Protein AF-A0A3A5WK46-F1 (afdb_monomer)

Sequence (106 aa):
MKIAIHHRIGSFSDAWIEYCRDNHIPYKVVDAYKYDIIDQLTDCDIFMWHHHHAIYKDTLFAKQLLCTLQIAGKKVFPDVNTGFTFDDKVAQKYLLEAVNVPLVLF

Radius of gyration: 15.72 Å; Cα contacts (8 Å, |Δi|>4): 127; chains: 1; bounding box: 39×30×41 Å

pLDDT: mean 95.99, std 4.66, range [59.31, 98.81]

Mean predicted aligned error: 3.01 Å

Secondary structure (DSSP, 8-state):
--EEEE--TTSHHHHHHHHHHHTT--EEEE-TTSTTHHHHTTT-SEEEE---TT-HHHHHHHHHHHHHHHHTT-EEES-HHHHTTTT-HHHHHHHHHHTT------

Solvent-accessible surface area (backbone atoms only — not comparable to full-atom values): 6277 Å² total; per-residue (Å²): 124,27,37,32,32,38,69,47,92,96,40,69,38,51,61,52,50,51,50,27,61,78,68,71,45,50,66,43,84,45,57,80,86,44,95,56,39,71,69,75,43,69,84,33,56,32,43,36,48,78,70,44,81,90,38,70,67,36,65,73,42,45,68,58,54,41,44,53,40,40,75,71,69,38,48,48,39,58,37,63,91,78,39,68,46,63,96,33,71,66,53,43,49,52,52,35,58,75,70,70,51,92,74,87,85,129

Nearest PDB structures (foldseek):
  4win-assembly2_B  TM=6.779E-01  e=6.645E-01  Plasmodium falciparum 3D7
  8hx9-assembly1_B  TM=7.381E-01  e=9.950E-01  Streptomyces venezuelae
  2ywb-assembly3_C  TM=5.818E-01  e=6.123E+00  Thermus thermophilus HB8
  3hm2-assembly2_F  TM=3.846E-01  e=5.724E+00  Corynebacterium diphtheriae

Foldseek 3Di:
DEEEEADDPPFCSVVVVVVCVVVVNHYHYDHPPDPCVVVVCPPPQEYEYPQDPVDPVSVVPVLVVQAVCVVVVGHYPPHCVNPVCPVPPVVVVVVCVVVVHDDDDD

Structure (mmCIF, N/CA/C/O backbone):
data_AF-A0A3A5WK46-F1
#
_entry.id   AF-A0A3A5WK46-F1
#
loop_
_atom_site.group_PDB
_atom_site.id
_atom_site.type_symbol
_atom_site.label_atom_id
_atom_site.label_alt_id
_atom_site.label_comp_id
_atom_site.label_asym_id
_atom_site.label_entity_id
_atom_site.label_seq_id
_atom_site.pdbx_PDB_ins_code
_atom_site.Cartn_x
_atom_site.Cartn_y
_atom_site.Cartn_z
_atom_site.occupancy
_atom_site.B_iso_or_equiv
_atom_site.auth_seq_id
_atom_site.auth_comp_id
_atom_site.auth_asym_id
_atom_site.auth_atom_id
_atom_site.pdbx_PDB_model_num
ATOM 1 N N . MET A 1 1 ? -4.594 -6.918 16.469 1.00 91.69 1 MET A N 1
ATOM 2 C CA . MET A 1 1 ? -4.175 -6.891 15.058 1.00 91.69 1 MET A CA 1
ATOM 3 C C . MET A 1 1 ? -5.404 -6.726 14.184 1.00 91.69 1 MET A C 1
ATOM 5 O O . MET A 1 1 ? -6.169 -7.675 14.059 1.00 91.69 1 MET A O 1
ATOM 9 N N . LYS A 1 2 ? -5.614 -5.526 13.639 1.00 98.19 2 LYS A N 1
AT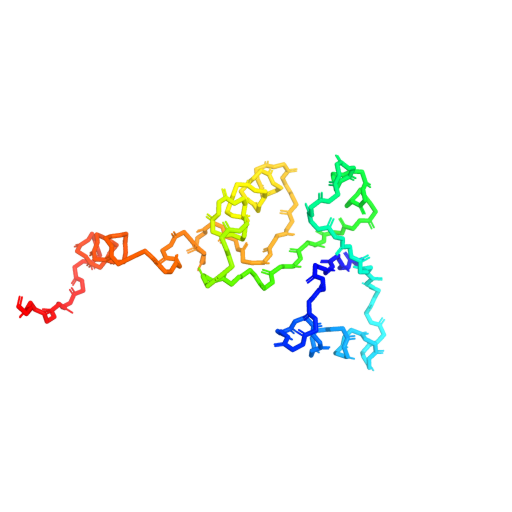OM 10 C CA . LYS A 1 2 ? -6.702 -5.185 12.719 1.00 98.19 2 LYS A CA 1
ATOM 11 C C . LYS A 1 2 ? -6.143 -4.628 11.410 1.00 98.19 2 LYS A C 1
ATOM 13 O O . LYS A 1 2 ? -5.283 -3.747 11.438 1.00 98.19 2 LYS A O 1
ATOM 18 N N . ILE A 1 3 ? -6.619 -5.150 10.282 1.00 98.69 3 ILE A N 1
ATOM 19 C CA . ILE A 1 3 ? -6.124 -4.808 8.941 1.00 98.69 3 ILE A CA 1
ATOM 20 C C . ILE A 1 3 ? -7.109 -3.865 8.247 1.00 98.69 3 ILE A C 1
ATOM 22 O O . ILE A 1 3 ? -8.264 -4.220 8.030 1.00 98.69 3 ILE A O 1
ATOM 26 N N . ALA A 1 4 ? -6.662 -2.678 7.859 1.00 98.75 4 ALA A N 1
ATOM 27 C CA . ALA A 1 4 ? -7.398 -1.818 6.946 1.00 98.75 4 ALA A CA 1
ATOM 28 C C . ALA A 1 4 ? -7.082 -2.197 5.495 1.00 98.75 4 ALA A C 1
ATOM 30 O O . ALA A 1 4 ? -5.914 -2.329 5.134 1.00 98.75 4 ALA A O 1
ATOM 31 N N . ILE A 1 5 ? -8.106 -2.347 4.658 1.00 98.81 5 ILE A N 1
ATOM 32 C CA . ILE A 1 5 ? -7.967 -2.743 3.254 1.00 98.81 5 ILE A CA 1
ATOM 33 C C . ILE A 1 5 ? -8.650 -1.697 2.377 1.00 98.81 5 ILE A C 1
ATOM 35 O O . ILE A 1 5 ? -9.862 -1.495 2.489 1.00 98.81 5 ILE A O 1
ATOM 39 N N . HIS A 1 6 ? -7.891 -1.061 1.480 1.00 98.44 6 HIS A N 1
ATOM 40 C CA . HIS A 1 6 ? -8.496 -0.308 0.386 1.00 98.44 6 HIS A CA 1
ATOM 41 C C . HIS A 1 6 ? -9.101 -1.280 -0.626 1.00 98.44 6 HIS A C 1
ATOM 43 O O . HIS A 1 6 ? -8.373 -2.017 -1.295 1.00 98.44 6 HIS A O 1
ATOM 49 N N . HI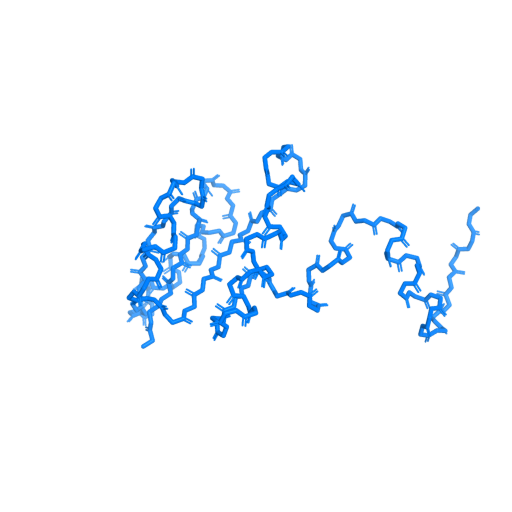S A 1 7 ? -10.430 -1.301 -0.714 1.00 97.75 7 HIS A N 1
ATOM 50 C CA . HIS A 1 7 ? -11.140 -2.261 -1.549 1.00 97.75 7 HIS A CA 1
ATOM 51 C C . HIS A 1 7 ? -11.464 -1.701 -2.931 1.00 97.75 7 HIS A C 1
ATOM 53 O O . HIS A 1 7 ? -12.043 -0.624 -3.071 1.00 97.75 7 HIS A O 1
ATOM 59 N N . ARG A 1 8 ? -11.153 -2.501 -3.950 1.00 96.00 8 ARG A N 1
ATOM 60 C CA . ARG A 1 8 ? -11.611 -2.319 -5.325 1.00 96.00 8 ARG A CA 1
ATOM 61 C C . ARG A 1 8 ? -12.017 -3.684 -5.864 1.00 96.00 8 ARG A C 1
ATOM 63 O O . ARG A 1 8 ? -11.175 -4.578 -5.906 1.00 96.00 8 ARG A O 1
ATOM 70 N N . ILE A 1 9 ? -13.261 -3.804 -6.318 1.00 96.25 9 ILE A N 1
ATOM 71 C CA . ILE A 1 9 ? -13.788 -5.027 -6.940 1.00 96.25 9 ILE A CA 1
ATOM 72 C C . ILE A 1 9 ? -12.892 -5.446 -8.114 1.00 96.25 9 ILE A C 1
ATOM 74 O O . ILE A 1 9 ? -12.448 -4.603 -8.902 1.00 96.25 9 ILE A O 1
ATOM 78 N N . GLY A 1 10 ? -12.624 -6.745 -8.232 1.00 95.81 10 GLY A N 1
ATOM 79 C CA . GLY A 1 10 ? -11.756 -7.316 -9.260 1.00 95.81 10 GLY A CA 1
ATOM 80 C C . GLY A 1 10 ? -10.272 -7.038 -9.015 1.00 95.81 10 GLY A C 1
ATOM 81 O O . GLY A 1 10 ? -9.473 -7.031 -9.951 1.00 95.81 10 GLY A O 1
ATOM 82 N N . SER A 1 11 ? -9.889 -6.744 -7.774 1.00 96.38 11 SER A N 1
ATOM 83 C CA . SER A 1 11 ? -8.497 -6.542 -7.374 1.00 96.38 11 SER A CA 1
ATOM 84 C C . SER A 1 11 ? -8.085 -7.560 -6.312 1.00 96.38 11 SER A C 1
ATOM 86 O O . SER A 1 11 ? -8.927 -8.276 -5.775 1.00 96.38 11 SER A O 1
ATOM 88 N N . PHE A 1 12 ? -6.799 -7.610 -5.946 1.00 96.94 12 PHE A N 1
ATOM 89 C CA . PHE A 1 12 ? -6.343 -8.513 -4.879 1.00 96.94 12 PHE A CA 1
ATOM 90 C C . PHE A 1 12 ? -7.044 -8.273 -3.534 1.00 96.94 12 PHE A C 1
ATOM 92 O O . PHE A 1 12 ? -7.058 -9.174 -2.698 1.00 96.94 12 PHE A O 1
ATOM 99 N N . SER A 1 13 ? -7.668 -7.103 -3.333 1.00 97.88 13 SER A N 1
ATOM 100 C CA . SER A 1 13 ? -8.456 -6.839 -2.128 1.00 97.88 13 SER A CA 1
ATOM 101 C C . SER A 1 13 ? -9.584 -7.842 -1.914 1.00 97.88 13 SER A C 1
ATOM 103 O O . SER A 1 13 ? -9.931 -8.090 -0.765 1.00 97.88 13 SER A O 1
ATOM 105 N N . ASP A 1 14 ? -10.147 -8.411 -2.984 1.00 98.25 14 ASP A N 1
ATOM 106 C CA . ASP A 1 14 ? -11.253 -9.369 -2.890 1.00 98.25 14 ASP A CA 1
ATOM 107 C C . ASP A 1 14 ? -10.776 -10.621 -2.146 1.00 98.25 14 ASP A C 1
ATOM 109 O O . ASP A 1 14 ? -11.309 -10.969 -1.093 1.00 98.25 14 ASP A O 1
ATOM 113 N N . ALA A 1 15 ? -9.667 -11.201 -2.612 1.00 98.38 15 ALA A N 1
ATOM 114 C CA . ALA A 1 15 ? -9.048 -12.365 -1.989 1.00 98.38 15 ALA A CA 1
ATOM 115 C C . ALA A 1 15 ? -8.530 -12.070 -0.571 1.00 98.38 15 ALA A C 1
ATOM 117 O O . ALA A 1 15 ? -8.609 -12.927 0.306 1.00 98.38 15 ALA A O 1
ATOM 118 N N . TRP A 1 16 ? -8.011 -10.865 -0.308 1.00 98.44 16 TRP A N 1
ATOM 119 C CA . TRP A 1 16 ? -7.569 -10.488 1.041 1.00 98.44 16 TRP A CA 1
ATOM 120 C C . TRP A 1 16 ? -8.729 -10.409 2.032 1.00 98.44 16 TRP A C 1
ATOM 122 O O . TRP A 1 16 ? -8.591 -10.859 3.169 1.00 98.44 16 TRP A O 1
ATOM 132 N N . ILE A 1 17 ? -9.864 -9.849 1.612 1.00 98.56 17 ILE A N 1
ATOM 133 C CA . ILE A 1 17 ? -11.074 -9.755 2.433 1.00 98.56 17 ILE A CA 1
ATOM 134 C C . ILE A 1 17 ? -11.642 -11.149 2.699 1.00 98.56 17 ILE A C 1
ATOM 136 O O . ILE A 1 17 ? -11.944 -11.462 3.852 1.00 98.56 17 ILE A O 1
ATOM 140 N N . GLU A 1 18 ? -11.740 -11.997 1.671 1.00 98.62 18 GLU A N 1
ATOM 141 C CA . GLU A 1 18 ? -12.164 -13.393 1.828 1.00 98.62 18 GLU A CA 1
ATOM 142 C C . GLU A 1 18 ? -11.246 -14.141 2.792 1.00 98.62 18 GLU A C 1
ATOM 144 O O . GLU A 1 18 ? -11.723 -14.729 3.759 1.00 98.62 18 GLU A O 1
ATOM 149 N N . TYR A 1 19 ? -9.930 -14.016 2.622 1.00 98.62 19 TYR A N 1
ATOM 150 C CA . TYR A 1 19 ? -8.961 -14.627 3.524 1.00 98.62 19 TYR A CA 1
ATOM 151 C C . TYR A 1 19 ? -9.127 -14.144 4.970 1.00 98.62 19 TYR A C 1
ATOM 153 O O . TYR A 1 19 ? -9.106 -14.957 5.896 1.00 98.62 19 TYR A O 1
ATOM 161 N N . CYS A 1 20 ? -9.308 -12.835 5.189 1.00 98.44 20 CYS A N 1
ATOM 162 C CA . CYS A 1 20 ? -9.517 -12.295 6.533 1.00 98.44 20 CYS A CA 1
ATOM 163 C C . CYS A 1 20 ? -10.811 -12.823 7.159 1.00 98.44 20 CYS A C 1
ATOM 165 O O . CYS A 1 20 ? -10.816 -13.179 8.336 1.00 98.44 20 CYS A O 1
ATOM 167 N N . ARG A 1 21 ? -11.892 -12.912 6.376 1.00 98.38 21 ARG A N 1
ATOM 168 C CA . ARG A 1 21 ? -13.171 -13.475 6.817 1.00 98.38 21 ARG A CA 1
ATOM 169 C C . ARG A 1 21 ? -13.023 -14.948 7.202 1.00 98.38 21 ARG A C 1
ATOM 171 O O . ARG A 1 21 ? -13.406 -15.316 8.308 1.00 98.38 21 ARG A O 1
ATOM 178 N N . ASP A 1 22 ? -12.443 -15.760 6.327 1.00 98.62 22 ASP A N 1
ATOM 179 C CA . ASP A 1 22 ? -12.372 -17.215 6.491 1.00 98.62 22 ASP A CA 1
ATOM 180 C C . ASP A 1 22 ? -11.442 -17.613 7.655 1.00 98.62 22 ASP A C 1
ATOM 182 O O . ASP A 1 22 ? -11.672 -18.607 8.344 1.00 98.62 22 ASP A O 1
ATOM 186 N N . ASN A 1 23 ? -10.428 -16.787 7.939 1.00 98.50 23 ASN A N 1
ATOM 187 C CA . ASN A 1 23 ? -9.486 -16.985 9.044 1.00 98.50 23 ASN A CA 1
ATOM 188 C C . ASN A 1 23 ? -9.831 -16.179 10.309 1.00 98.50 23 ASN A C 1
ATOM 190 O O . ASN A 1 23 ? -9.027 -16.142 11.239 1.00 98.50 23 ASN A O 1
ATOM 194 N N . HIS A 1 24 ? -11.002 -15.535 10.369 1.00 98.12 24 HIS A N 1
ATOM 195 C CA . HIS A 1 24 ? -11.438 -14.718 11.511 1.00 98.12 24 HIS A CA 1
ATOM 196 C C . HIS A 1 24 ? -10.431 -13.619 11.917 1.00 98.12 24 HIS A C 1
ATOM 198 O O . HIS A 1 24 ? -10.291 -13.277 13.093 1.00 98.12 24 HIS A O 1
ATOM 204 N N . ILE A 1 25 ? -9.720 -13.048 10.943 1.00 98.50 25 ILE A N 1
ATOM 205 C CA . ILE A 1 25 ? -8.779 -11.945 11.149 1.00 98.50 25 ILE A CA 1
ATOM 206 C C . ILE A 1 25 ? -9.576 -10.636 11.145 1.00 98.50 25 ILE A C 1
ATOM 208 O O . ILE A 1 25 ? -10.243 -10.345 10.151 1.00 98.50 25 ILE A O 1
ATOM 212 N N . PRO A 1 26 ? -9.509 -9.806 12.203 1.00 98.62 26 PRO A N 1
ATOM 213 C CA . PRO A 1 26 ? -10.191 -8.519 12.215 1.00 98.62 26 PRO A CA 1
ATOM 214 C C . PRO A 1 26 ? -9.714 -7.620 11.072 1.00 98.62 26 PRO A C 1
ATOM 216 O O . PRO A 1 26 ? -8.522 -7.330 10.945 1.00 98.62 26 PRO A O 1
ATOM 219 N N . TYR A 1 27 ? -10.650 -7.124 10.269 1.00 98.62 27 TYR A N 1
ATOM 220 C CA . TYR A 1 27 ? -10.353 -6.201 9.180 1.00 98.62 27 TYR A CA 1
ATOM 221 C C . TYR A 1 27 ? -11.388 -5.078 9.086 1.00 98.62 27 TYR A C 1
ATOM 223 O O . TYR A 1 27 ? -12.449 -5.118 9.713 1.00 98.62 27 TYR A O 1
ATOM 231 N N . LYS A 1 28 ? -11.046 -4.043 8.324 1.00 98.50 28 LYS A N 1
ATOM 232 C CA . LYS A 1 28 ? -11.891 -2.894 8.007 1.00 98.50 28 LYS A CA 1
ATOM 233 C C . LYS A 1 28 ? -11.676 -2.527 6.550 1.00 98.50 28 LYS A C 1
ATOM 235 O O . LYS A 1 28 ? -10.544 -2.327 6.122 1.00 98.50 28 LYS A O 1
ATOM 240 N N . VAL A 1 29 ? -12.757 -2.421 5.791 1.00 98.50 29 VAL A N 1
ATOM 241 C CA . VAL A 1 29 ? -12.690 -1.862 4.440 1.00 98.50 29 VAL A CA 1
ATOM 242 C C . VAL A 1 29 ? -12.671 -0.341 4.554 1.00 98.50 29 VAL A C 1
ATOM 244 O O . VAL A 1 29 ? -13.485 0.232 5.277 1.00 98.50 29 VAL A O 1
ATOM 247 N N . VAL A 1 30 ? -11.734 0.299 3.863 1.00 98.38 30 VAL A N 1
ATOM 248 C CA . VAL A 1 30 ? -11.570 1.757 3.832 1.00 98.38 30 VAL A CA 1
ATOM 249 C C . VAL A 1 30 ? -11.464 2.251 2.392 1.00 98.38 30 VAL A C 1
ATOM 251 O O . VAL A 1 30 ? -11.153 1.492 1.473 1.00 98.38 30 VAL A O 1
ATOM 254 N N . ASP A 1 31 ? -11.686 3.543 2.186 1.00 97.50 31 ASP A N 1
ATOM 255 C CA . ASP A 1 31 ? -11.447 4.211 0.908 1.00 97.50 31 ASP A CA 1
ATOM 256 C C . ASP A 1 31 ? -10.301 5.214 1.078 1.00 97.50 31 ASP A C 1
ATOM 258 O O . ASP A 1 31 ? -10.433 6.205 1.794 1.00 97.50 31 ASP A O 1
ATOM 262 N N . ALA A 1 32 ? -9.168 4.944 0.422 1.00 97.88 32 ALA A N 1
ATOM 263 C CA . ALA A 1 32 ? -7.947 5.731 0.525 1.00 97.88 32 ALA A CA 1
ATOM 264 C C . ALA A 1 32 ? -8.132 7.163 0.006 1.00 97.88 32 ALA A C 1
ATOM 266 O O . ALA A 1 32 ? -7.366 8.047 0.371 1.00 97.88 32 ALA A O 1
ATOM 267 N N . TYR A 1 33 ? -9.161 7.401 -0.812 1.00 97.31 33 TYR A N 1
ATOM 268 C CA . TYR A 1 33 ? -9.479 8.711 -1.369 1.00 97.31 33 TYR A CA 1
ATOM 269 C C . TYR A 1 33 ? -10.355 9.574 -0.462 1.00 97.31 33 TYR A C 1
ATOM 271 O O . TYR A 1 33 ? -10.665 10.716 -0.812 1.00 97.31 33 TYR A O 1
ATOM 279 N N . LYS A 1 34 ? -10.782 9.054 0.692 1.00 97.94 34 LYS A N 1
ATOM 280 C CA . LYS A 1 34 ? -11.535 9.838 1.668 1.00 97.94 34 LYS A CA 1
ATOM 281 C C . LYS A 1 34 ? -10.617 10.822 2.385 1.00 97.94 34 LYS A C 1
ATOM 283 O O . LYS A 1 34 ? -9.481 10.507 2.725 1.00 97.94 34 LYS A O 1
ATOM 288 N N . TYR A 1 35 ? -11.136 12.023 2.629 1.00 96.81 35 TYR A N 1
ATOM 289 C CA . TYR A 1 35 ? -10.381 13.113 3.252 1.00 96.81 35 TYR A CA 1
ATOM 290 C C . TYR A 1 35 ? -9.950 12.799 4.696 1.00 96.81 35 TYR A C 1
ATOM 292 O O . TYR A 1 35 ? -8.978 13.367 5.179 1.00 96.81 35 TYR A O 1
ATOM 300 N N . ASP A 1 36 ? -10.656 11.889 5.367 1.00 97.75 36 ASP A N 1
ATOM 301 C CA . ASP A 1 36 ? -10.437 11.440 6.743 1.00 97.75 36 ASP A CA 1
ATOM 302 C C . ASP A 1 36 ? -9.709 10.084 6.809 1.00 97.75 36 ASP A C 1
ATOM 304 O O . ASP A 1 36 ? -9.775 9.389 7.822 1.00 97.75 36 ASP A O 1
ATOM 308 N N . ILE A 1 37 ? -9.007 9.675 5.741 1.00 98.19 37 ILE A N 1
ATOM 309 C CA . ILE A 1 37 ? -8.333 8.367 5.682 1.00 98.19 37 ILE A CA 1
ATOM 310 C C . ILE A 1 37 ? -7.396 8.129 6.875 1.00 98.19 37 ILE A C 1
ATOM 312 O O . ILE A 1 37 ? -7.340 7.020 7.392 1.00 98.19 37 ILE A O 1
ATOM 316 N N . ILE A 1 38 ? -6.697 9.153 7.370 1.00 98.00 38 ILE A N 1
ATOM 317 C CA . ILE A 1 38 ? -5.814 9.007 8.537 1.00 98.00 38 ILE A CA 1
ATOM 318 C C . ILE A 1 38 ? -6.611 8.620 9.790 1.00 98.00 38 ILE A C 1
ATOM 320 O O . ILE A 1 38 ? -6.233 7.671 10.480 1.00 98.00 38 ILE A O 1
ATOM 324 N N . ASP A 1 39 ? -7.746 9.278 10.032 1.00 98.25 39 ASP A N 1
ATOM 325 C CA . ASP A 1 39 ? -8.625 8.992 11.169 1.00 98.25 39 ASP A CA 1
ATOM 326 C C . ASP A 1 39 ? -9.248 7.598 11.047 1.00 98.25 39 ASP A C 1
ATOM 328 O O . ASP A 1 39 ? -9.287 6.836 12.017 1.00 98.25 39 ASP A O 1
ATOM 332 N N . GLN A 1 40 ? -9.648 7.201 9.833 1.00 98.06 40 GLN A N 1
ATOM 333 C CA . GLN A 1 40 ? -10.157 5.856 9.560 1.00 98.06 40 GLN A CA 1
ATOM 334 C C . GLN A 1 40 ? -9.134 4.748 9.859 1.00 98.06 40 GLN A C 1
ATOM 336 O O . GLN A 1 40 ? -9.541 3.606 10.074 1.00 98.06 40 GLN A O 1
ATOM 341 N N . LEU A 1 41 ? -7.833 5.049 9.877 1.00 98.38 41 LEU A N 1
ATOM 342 C CA . LEU A 1 41 ? -6.759 4.082 10.122 1.00 98.38 41 LEU A CA 1
ATOM 343 C C . LEU A 1 41 ? -6.275 4.050 11.580 1.00 98.38 41 LEU A C 1
ATOM 345 O O . LEU A 1 41 ? -5.382 3.257 11.898 1.00 98.38 41 LEU A O 1
ATOM 349 N N . THR A 1 42 ? -6.831 4.886 12.463 1.00 97.50 42 THR A N 1
ATOM 350 C CA . THR A 1 42 ? -6.408 4.997 13.874 1.00 97.50 42 THR A CA 1
ATOM 351 C C . THR A 1 42 ? -6.599 3.701 14.657 1.00 97.50 42 THR A C 1
ATOM 353 O O . THR A 1 42 ? -5.733 3.331 15.444 1.00 97.50 42 THR A O 1
ATOM 356 N N . ASP A 1 43 ? -7.683 2.969 14.391 1.00 97.88 43 ASP A N 1
ATOM 357 C CA . ASP A 1 43 ? -8.015 1.697 15.038 1.00 97.88 43 ASP A CA 1
ATOM 358 C C . ASP A 1 43 ? -7.406 0.467 14.340 1.00 97.88 43 ASP A C 1
ATOM 360 O O . ASP A 1 43 ? -7.732 -0.670 14.688 1.00 97.88 43 ASP A O 1
ATOM 364 N N . CYS A 1 44 ? -6.549 0.677 13.336 1.00 98.38 44 CYS A N 1
ATOM 365 C CA . CYS A 1 44 ? -5.960 -0.381 12.519 1.00 98.38 44 CYS A CA 1
ATOM 366 C C . CYS A 1 44 ? -4.437 -0.447 12.687 1.00 98.38 44 CYS A C 1
ATOM 368 O O . CYS A 1 44 ? -3.741 0.567 12.643 1.00 98.38 44 CYS A O 1
ATOM 370 N N . ASP A 1 45 ? -3.906 -1.661 12.800 1.00 98.25 45 ASP A N 1
ATOM 371 C CA . ASP A 1 45 ? -2.471 -1.922 12.958 1.00 98.25 45 ASP A CA 1
ATOM 372 C C . ASP A 1 45 ? -1.730 -1.928 11.610 1.00 98.25 45 ASP A C 1
ATOM 374 O O . ASP A 1 45 ? -0.550 -1.582 11.534 1.00 98.25 45 ASP A O 1
ATOM 378 N N . ILE A 1 46 ? -2.427 -2.339 10.544 1.00 98.50 46 ILE A N 1
ATOM 379 C CA . ILE A 1 46 ? -1.879 -2.538 9.196 1.00 98.50 46 ILE A CA 1
ATOM 380 C C . ILE A 1 46 ? -2.798 -1.859 8.176 1.00 98.50 46 ILE A C 1
ATOM 382 O O . ILE A 1 46 ? -4.016 -1.919 8.329 1.00 98.50 46 ILE A O 1
ATOM 386 N N . PHE A 1 47 ? -2.238 -1.254 7.128 1.00 98.62 47 PHE A N 1
ATOM 387 C CA . PHE A 1 47 ? -2.984 -0.782 5.958 1.00 98.62 47 PHE A CA 1
ATOM 388 C C . PHE A 1 47 ? -2.501 -1.475 4.678 1.00 98.62 47 PHE A C 1
ATOM 390 O O . PHE A 1 47 ? -1.307 -1.510 4.399 1.00 98.62 47 PHE A O 1
ATOM 397 N N . MET A 1 48 ? -3.422 -2.027 3.892 1.00 98.56 48 MET A N 1
ATOM 398 C CA . MET A 1 48 ? -3.129 -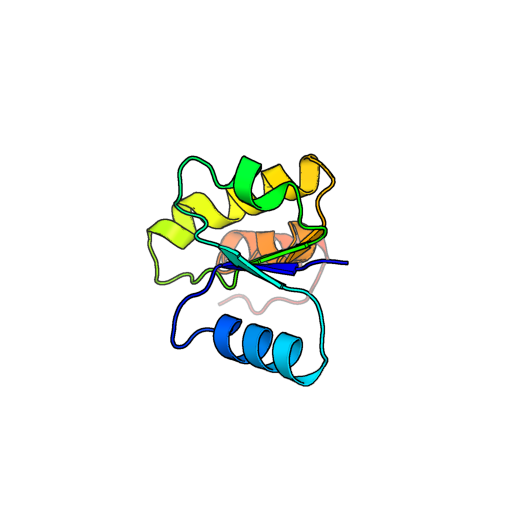2.743 2.653 1.00 98.56 48 MET A CA 1
ATOM 399 C C . MET A 1 48 ? -3.851 -2.098 1.474 1.00 98.56 48 MET A C 1
ATOM 401 O O . MET A 1 48 ? -5.062 -1.866 1.526 1.00 98.56 48 MET A O 1
ATOM 405 N N . TRP A 1 49 ? -3.123 -1.863 0.385 1.00 98.12 49 TRP A N 1
ATOM 406 C CA . TRP A 1 49 ? -3.678 -1.289 -0.834 1.00 98.12 49 TRP A CA 1
ATOM 407 C C . TRP A 1 49 ? -3.052 -1.912 -2.083 1.00 98.12 49 TRP A C 1
ATOM 409 O O . TRP A 1 49 ? -1.886 -1.693 -2.399 1.00 98.12 49 TRP A O 1
ATOM 419 N N . HIS A 1 50 ? -3.865 -2.642 -2.850 1.00 97.06 50 HIS A N 1
ATOM 420 C CA . HIS A 1 50 ? -3.516 -3.058 -4.207 1.00 97.06 50 HIS A CA 1
ATOM 421 C C . HIS A 1 50 ? -3.756 -1.916 -5.217 1.00 97.06 50 HIS A C 1
ATOM 423 O O . HIS A 1 50 ? -4.731 -1.911 -5.982 1.00 97.06 50 HIS A O 1
ATOM 429 N N . HIS A 1 51 ? -2.879 -0.914 -5.179 1.00 96.56 51 HIS A N 1
ATOM 430 C CA . HIS A 1 51 ? -2.910 0.195 -6.127 1.00 96.56 51 HIS A CA 1
ATOM 431 C C . HIS A 1 51 ? -2.479 -0.274 -7.528 1.00 96.56 51 HIS A C 1
ATOM 433 O O . HIS A 1 51 ? -1.641 -1.162 -7.673 1.00 96.56 51 HIS A O 1
ATOM 439 N N . HIS A 1 52 ? -3.067 0.293 -8.579 1.00 96.06 52 HIS A N 1
ATOM 440 C CA . HIS A 1 52 ? -2.921 -0.192 -9.948 1.00 96.06 52 HIS A CA 1
ATOM 441 C C . HIS A 1 52 ? -2.370 0.885 -10.882 1.00 96.06 52 HIS A C 1
ATOM 443 O O . HIS A 1 52 ? -2.902 1.987 -10.963 1.00 96.06 52 HIS A O 1
ATOM 449 N N . HIS A 1 53 ? -1.340 0.539 -11.652 1.00 94.50 53 HIS A N 1
ATOM 450 C CA . HIS A 1 53 ? -0.643 1.476 -12.534 1.00 94.50 53 HIS A CA 1
ATOM 451 C C . HIS A 1 53 ? -1.527 2.076 -13.644 1.00 94.50 53 HIS A C 1
ATOM 453 O O . HIS A 1 53 ? -1.345 3.221 -14.035 1.00 94.50 53 HIS A O 1
ATOM 459 N N . ALA A 1 54 ? -2.540 1.345 -14.117 1.00 95.50 54 ALA A N 1
ATOM 460 C CA . ALA A 1 54 ? -3.497 1.881 -15.092 1.00 95.50 54 ALA A CA 1
ATOM 461 C C . ALA A 1 54 ? -4.530 2.871 -14.503 1.00 95.50 54 ALA A C 1
ATOM 463 O O . ALA A 1 54 ? -5.329 3.431 -15.251 1.00 95.50 54 ALA A O 1
ATOM 464 N N . ILE A 1 55 ? -4.561 3.082 -13.181 1.00 95.94 55 ILE A N 1
ATOM 465 C CA . ILE A 1 55 ? -5.476 4.032 -12.535 1.00 95.94 55 ILE A CA 1
ATOM 466 C C . ILE A 1 55 ? -4.693 5.303 -12.208 1.00 95.94 55 ILE A C 1
ATOM 468 O O . ILE A 1 55 ? -3.839 5.309 -11.329 1.00 95.94 55 ILE A O 1
ATOM 472 N N . TYR A 1 56 ? -5.017 6.410 -12.882 1.00 95.75 56 TYR A N 1
ATOM 473 C CA . TYR A 1 56 ? -4.262 7.664 -12.737 1.00 95.75 56 TYR A CA 1
ATOM 474 C C . TYR A 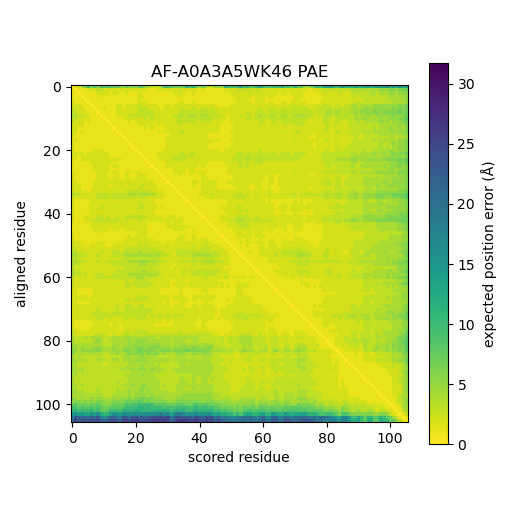1 56 ? -4.230 8.203 -11.294 1.00 95.75 56 TYR A C 1
ATOM 476 O O . TYR A 1 56 ? -3.267 8.838 -10.875 1.00 95.75 56 TYR A O 1
ATOM 484 N N . LYS A 1 57 ? -5.305 7.981 -10.525 1.00 96.50 57 LYS A N 1
ATOM 485 C CA . LYS A 1 57 ? -5.363 8.404 -9.121 1.00 96.50 57 LYS A CA 1
ATOM 486 C C . LYS A 1 57 ? -4.383 7.600 -8.269 1.00 96.50 57 LYS A C 1
ATOM 488 O O . LYS A 1 57 ? -3.681 8.176 -7.444 1.00 96.50 57 LYS A O 1
ATOM 493 N N . ASP A 1 58 ? -4.302 6.294 -8.520 1.00 96.94 58 ASP A N 1
ATOM 494 C CA . ASP A 1 58 ? -3.410 5.378 -7.815 1.00 96.94 58 ASP A CA 1
ATOM 495 C C . ASP A 1 58 ? -1.948 5.747 -8.107 1.00 96.94 58 ASP A C 1
ATOM 497 O O . ASP A 1 58 ? -1.145 5.851 -7.181 1.00 96.94 58 ASP A O 1
ATOM 501 N N . THR A 1 59 ? -1.603 6.011 -9.373 1.00 94.81 59 THR A N 1
ATOM 502 C CA . THR A 1 59 ? -0.234 6.402 -9.757 1.00 94.81 59 THR A CA 1
ATOM 503 C C . THR A 1 59 ? 0.197 7.731 -9.151 1.00 94.81 59 THR A C 1
ATOM 505 O O . THR A 1 59 ? 1.367 7.891 -8.807 1.00 94.81 59 THR A O 1
ATOM 508 N N . LEU A 1 60 ? -0.737 8.671 -8.991 1.00 95.06 60 LEU A N 1
ATOM 509 C CA . LEU A 1 60 ? -0.448 9.991 -8.445 1.00 95.06 60 LEU A CA 1
ATOM 510 C C . LEU A 1 60 ? -0.319 10.006 -6.918 1.00 95.06 60 LEU A C 1
ATOM 512 O O . LEU A 1 60 ? 0.431 10.835 -6.411 1.00 95.06 60 LEU A O 1
ATOM 516 N N . PHE A 1 61 ? -1.065 9.159 -6.200 1.00 95.88 61 PHE A N 1
ATOM 517 C CA . PHE A 1 61 ? -1.277 9.316 -4.753 1.00 95.88 61 PHE A CA 1
ATOM 518 C C . PHE A 1 61 ? -0.871 8.110 -3.891 1.00 95.88 61 PHE A C 1
ATOM 520 O O . PHE A 1 61 ? -0.513 8.286 -2.722 1.00 95.88 61 PHE A O 1
ATOM 527 N N . ALA A 1 62 ? -0.914 6.883 -4.419 1.00 97.12 62 ALA A N 1
ATOM 528 C CA . ALA A 1 62 ? -0.794 5.698 -3.570 1.00 97.12 62 ALA A CA 1
ATOM 529 C C . ALA A 1 62 ? 0.562 5.604 -2.860 1.00 97.12 62 ALA A C 1
ATOM 531 O O . ALA A 1 62 ? 0.613 5.377 -1.649 1.00 97.12 62 ALA A O 1
ATOM 532 N N . LYS A 1 63 ? 1.660 5.846 -3.590 1.00 95.56 63 LYS A N 1
ATOM 533 C CA . LYS A 1 63 ? 3.022 5.814 -3.031 1.00 95.56 63 LYS A CA 1
ATOM 534 C C . LYS A 1 63 ? 3.201 6.862 -1.923 1.00 95.56 63 LYS A C 1
ATOM 536 O O . LYS A 1 63 ? 3.863 6.579 -0.928 1.00 95.56 63 LYS A O 1
ATOM 541 N N . GLN A 1 64 ? 2.589 8.039 -2.060 1.00 96.00 64 GLN A N 1
ATOM 542 C CA . GLN A 1 64 ? 2.659 9.126 -1.083 1.00 96.00 64 GLN A CA 1
ATOM 543 C C . GLN A 1 64 ? 1.951 8.735 0.213 1.00 96.00 64 GLN A C 1
ATOM 545 O O . GLN A 1 64 ? 2.570 8.806 1.271 1.00 96.00 64 GLN A O 1
ATOM 550 N N . LEU A 1 65 ? 0.704 8.253 0.139 1.00 97.69 65 LEU A N 1
ATOM 551 C CA . LEU A 1 65 ? -0.031 7.827 1.334 1.00 97.69 65 LEU A CA 1
ATOM 552 C C . LEU A 1 65 ? 0.676 6.670 2.052 1.00 97.69 65 LEU A C 1
ATOM 554 O O . LEU A 1 65 ? 0.861 6.725 3.266 1.00 97.69 65 LEU A O 1
ATOM 558 N N . LEU A 1 66 ? 1.099 5.640 1.310 1.00 98.25 66 LEU A N 1
ATOM 559 C CA . LEU A 1 66 ? 1.798 4.481 1.873 1.00 98.25 66 LEU A CA 1
ATOM 560 C C . LEU A 1 66 ? 3.100 4.894 2.573 1.00 98.25 66 LEU A C 1
ATOM 562 O O . LEU A 1 66 ? 3.341 4.485 3.707 1.00 98.25 66 LEU A O 1
ATOM 566 N N . CYS A 1 67 ? 3.896 5.763 1.942 1.00 97.38 67 CYS A N 1
ATOM 567 C CA . CYS A 1 67 ? 5.122 6.303 2.525 1.00 97.38 67 CYS A CA 1
ATOM 568 C C . CYS A 1 67 ? 4.840 7.129 3.791 1.00 97.38 67 CYS A C 1
ATOM 570 O O . CYS A 1 67 ? 5.474 6.904 4.820 1.00 97.38 67 CYS A O 1
ATOM 572 N N . THR A 1 68 ? 3.850 8.030 3.762 1.00 97.50 68 THR A N 1
ATOM 573 C CA . THR A 1 68 ? 3.446 8.826 4.933 1.00 97.50 68 THR A CA 1
ATOM 574 C C . THR A 1 68 ? 3.047 7.936 6.109 1.00 97.50 68 THR A C 1
ATOM 576 O O . THR A 1 68 ? 3.510 8.154 7.227 1.00 97.50 68 THR A O 1
ATOM 579 N N . LEU A 1 69 ? 2.225 6.913 5.866 1.00 98.06 69 LEU A N 1
ATOM 580 C CA . LEU A 1 69 ? 1.793 5.974 6.901 1.00 98.06 69 LEU A CA 1
ATOM 581 C C . LEU A 1 69 ? 2.966 5.157 7.458 1.00 98.06 69 LEU A C 1
ATOM 583 O O . LEU A 1 69 ? 3.050 4.969 8.672 1.00 98.06 69 LEU A O 1
ATOM 587 N N . GLN A 1 70 ? 3.889 4.722 6.598 1.00 97.75 70 GLN A N 1
ATOM 588 C CA . GLN A 1 70 ? 5.087 3.997 7.016 1.00 97.75 70 GLN A CA 1
ATOM 589 C C . GLN A 1 70 ? 6.016 4.862 7.876 1.00 97.75 70 GLN A C 1
ATOM 591 O O . GLN A 1 70 ? 6.476 4.406 8.921 1.00 97.75 70 GLN A O 1
ATOM 596 N N . ILE A 1 71 ? 6.252 6.119 7.482 1.00 97.56 71 ILE A N 1
ATOM 597 C CA . ILE A 1 71 ? 7.023 7.094 8.272 1.00 97.56 71 ILE A CA 1
ATOM 598 C C . ILE A 1 71 ? 6.350 7.345 9.626 1.00 97.56 71 ILE A C 1
ATOM 600 O O . ILE A 1 71 ? 7.030 7.428 10.645 1.00 97.56 71 ILE A O 1
ATOM 604 N N . ALA A 1 72 ? 5.017 7.399 9.659 1.00 97.00 72 ALA A N 1
ATOM 605 C CA . ALA A 1 72 ? 4.235 7.519 10.888 1.00 97.00 72 ALA A CA 1
ATOM 606 C C . ALA A 1 72 ? 4.224 6.237 11.754 1.00 97.00 72 ALA A C 1
ATOM 608 O O . ALA A 1 72 ? 3.532 6.187 12.770 1.00 97.00 72 ALA A O 1
ATOM 609 N N . GLY A 1 73 ? 4.966 5.192 11.370 1.00 96.56 73 GLY A N 1
ATOM 610 C CA . GLY A 1 73 ? 5.114 3.952 12.134 1.00 96.56 73 GLY A CA 1
ATOM 611 C C . GLY A 1 73 ? 4.023 2.908 11.887 1.00 96.56 73 GLY A C 1
ATOM 612 O O . GLY A 1 73 ? 4.001 1.879 12.564 1.00 96.56 73 GLY A O 1
ATOM 613 N N . LYS A 1 74 ? 3.119 3.126 10.924 1.00 97.44 74 LYS A N 1
ATOM 614 C CA . LYS A 1 74 ? 2.104 2.134 10.549 1.00 97.44 74 LYS A CA 1
ATOM 615 C C . LYS A 1 74 ? 2.703 1.092 9.605 1.00 97.44 74 LYS A C 1
ATOM 617 O O . LYS A 1 74 ? 3.428 1.424 8.671 1.00 97.44 74 LYS A O 1
ATOM 622 N N . LYS A 1 75 ? 2.362 -0.183 9.810 1.00 98.25 75 LYS A N 1
ATOM 623 C CA . LYS A 1 75 ? 2.710 -1.243 8.856 1.00 98.25 75 LYS A CA 1
ATOM 624 C C . LYS A 1 75 ? 1.845 -1.096 7.609 1.00 98.25 75 LYS A C 1
ATOM 626 O O . LYS A 1 75 ? 0.623 -0.995 7.716 1.00 98.25 75 LYS A O 1
ATOM 631 N N . VAL A 1 76 ? 2.468 -1.106 6.439 1.00 98.44 76 VAL A N 1
ATOM 632 C CA . VAL A 1 76 ? 1.769 -0.952 5.163 1.00 98.44 76 VAL A CA 1
ATOM 633 C C . VAL A 1 76 ? 2.137 -2.065 4.195 1.00 98.44 76 VAL A C 1
ATOM 635 O O . V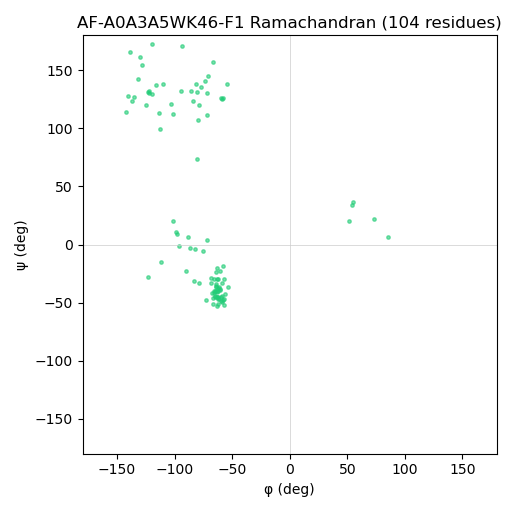AL A 1 76 ? 3.215 -2.649 4.291 1.00 98.44 76 VAL A O 1
ATOM 638 N N . PHE A 1 77 ? 1.235 -2.353 3.263 1.00 97.75 77 PHE A N 1
ATOM 639 C CA . PHE A 1 77 ? 1.528 -3.172 2.097 1.00 97.75 77 PHE A CA 1
ATOM 640 C C . PHE A 1 77 ? 0.932 -2.531 0.830 1.00 97.75 77 PHE A C 1
ATOM 642 O O . PHE A 1 77 ? -0.280 -2.284 0.804 1.00 97.75 77 PHE A O 1
ATOM 649 N N . PRO A 1 78 ? 1.734 -2.316 -0.229 1.00 97.19 78 PRO A N 1
ATOM 650 C CA . PRO A 1 78 ? 3.194 -2.450 -0.245 1.00 97.19 78 PRO A CA 1
ATOM 651 C C . PRO A 1 78 ? 3.876 -1.393 0.640 1.00 97.19 78 PRO A C 1
ATOM 653 O O . PRO A 1 78 ? 3.305 -0.341 0.926 1.00 97.19 78 PRO A O 1
ATOM 656 N N . ASP A 1 79 ? 5.096 -1.689 1.083 1.00 97.00 79 ASP A N 1
ATOM 657 C CA . ASP A 1 79 ? 5.967 -0.724 1.760 1.00 97.00 79 ASP A CA 1
ATOM 658 C C . ASP A 1 79 ? 6.905 -0.036 0.756 1.00 97.00 79 ASP A C 1
ATOM 660 O O . ASP A 1 79 ? 6.972 -0.414 -0.416 1.00 97.00 79 ASP A O 1
ATOM 664 N N . VAL A 1 80 ? 7.634 0.996 1.186 1.00 93.12 80 VAL A N 1
ATOM 665 C CA . VAL A 1 80 ? 8.542 1.743 0.302 1.00 93.12 80 VAL A CA 1
ATOM 666 C C . VAL A 1 80 ? 9.571 0.816 -0.351 1.00 93.12 80 VAL A C 1
ATOM 668 O O . VAL A 1 80 ? 9.792 0.915 -1.553 1.00 93.12 80 VAL A O 1
ATOM 671 N N . ASN A 1 81 ? 10.154 -0.125 0.393 1.00 91.75 81 ASN A N 1
ATOM 672 C CA . ASN A 1 81 ? 11.209 -1.003 -0.122 1.00 91.75 81 ASN A CA 1
ATOM 673 C C . ASN A 1 81 ? 10.692 -1.990 -1.175 1.00 91.75 81 ASN A C 1
ATOM 675 O O . ASN A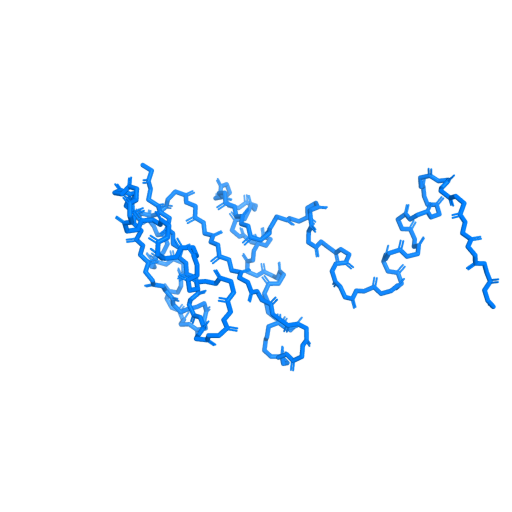 1 81 ? 11.415 -2.339 -2.106 1.00 91.75 81 ASN A O 1
ATOM 679 N N . THR A 1 82 ? 9.444 -2.427 -1.039 1.00 92.12 82 THR A N 1
ATOM 680 C CA . THR A 1 82 ? 8.791 -3.371 -1.954 1.00 92.12 82 THR A CA 1
ATOM 681 C C . THR A 1 82 ? 8.059 -2.682 -3.107 1.00 92.12 82 THR A C 1
ATOM 683 O O . THR A 1 82 ? 7.853 -3.299 -4.150 1.00 92.12 82 THR A O 1
ATOM 686 N N . GLY A 1 83 ? 7.677 -1.411 -2.949 1.00 92.69 83 GLY A N 1
ATOM 687 C CA . GLY A 1 83 ? 6.828 -0.683 -3.892 1.00 92.69 83 GLY A CA 1
ATOM 688 C C . GLY A 1 83 ? 7.490 0.464 -4.661 1.00 92.69 83 GLY A C 1
ATOM 689 O O . GLY A 1 83 ? 6.912 0.918 -5.652 1.00 92.69 83 GLY A O 1
ATOM 690 N N . PHE A 1 84 ? 8.671 0.968 -4.266 1.00 89.12 84 PHE A N 1
ATOM 691 C CA . PHE A 1 84 ? 9.217 2.195 -4.877 1.00 89.12 84 PHE A CA 1
ATOM 692 C C . PHE A 1 84 ? 9.468 2.060 -6.387 1.00 89.12 84 PHE A C 1
ATOM 694 O O . PHE A 1 84 ? 9.129 2.974 -7.143 1.00 89.12 84 PHE A O 1
ATOM 701 N N . THR A 1 85 ? 9.951 0.897 -6.838 1.00 93.88 85 THR A N 1
ATOM 702 C CA . THR A 1 85 ? 10.209 0.585 -8.256 1.00 93.88 85 THR A CA 1
ATOM 703 C C . THR A 1 85 ? 8.972 0.134 -9.031 1.00 93.88 85 THR A C 1
ATOM 705 O O . THR A 1 85 ? 9.062 -0.095 -10.239 1.00 93.88 85 THR A O 1
ATOM 708 N N . PHE A 1 86 ? 7.811 -0.014 -8.382 1.00 94.62 86 PHE A N 1
ATOM 709 C CA . PHE A 1 86 ? 6.604 -0.493 -9.052 1.00 94.62 86 PHE A CA 1
ATOM 710 C C . PHE A 1 86 ? 6.219 0.430 -10.212 1.00 94.62 86 PHE A C 1
ATOM 712 O O . PHE A 1 86 ? 6.075 1.642 -10.023 1.00 94.62 86 PHE A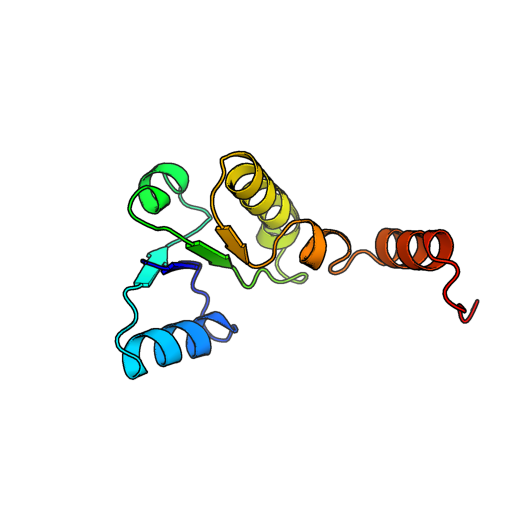 O 1
ATOM 719 N N . ASP A 1 87 ? 6.078 -0.187 -11.387 1.00 94.06 87 ASP A N 1
ATOM 720 C CA . ASP A 1 87 ? 5.789 0.420 -12.692 1.00 94.06 87 ASP A CA 1
ATOM 721 C C . ASP A 1 87 ? 6.697 1.592 -13.115 1.00 94.06 87 ASP A C 1
ATOM 723 O O . ASP A 1 87 ? 6.367 2.367 -14.004 1.00 94.06 87 ASP A O 1
ATOM 727 N N . ASP A 1 88 ? 7.887 1.698 -12.518 1.00 93.75 88 ASP A N 1
ATOM 728 C CA . ASP A 1 88 ? 8.896 2.686 -12.893 1.00 93.75 88 ASP A CA 1
ATOM 729 C C . ASP A 1 88 ? 10.112 1.979 -13.499 1.00 93.75 88 ASP A C 1
ATOM 731 O O . ASP A 1 88 ? 10.966 1.431 -12.799 1.00 93.75 88 ASP A O 1
ATOM 735 N N . LYS A 1 89 ? 10.188 1.974 -14.833 1.00 92.88 89 LYS A N 1
ATOM 736 C CA . LYS A 1 89 ? 11.274 1.314 -15.573 1.00 92.88 89 LYS A CA 1
ATOM 737 C C . LYS A 1 89 ? 12.634 1.965 -15.339 1.00 92.88 89 LYS A C 1
ATOM 739 O O . LYS A 1 89 ? 13.646 1.267 -15.369 1.00 92.88 89 LYS A O 1
ATOM 744 N N . VAL A 1 90 ? 12.662 3.268 -15.072 1.00 95.06 90 VAL A N 1
ATOM 745 C CA . VAL A 1 90 ? 13.900 4.001 -14.800 1.00 95.06 90 VAL A CA 1
ATOM 746 C C . VAL A 1 90 ? 14.415 3.628 -13.412 1.00 95.06 90 VAL A C 1
ATOM 748 O O . VAL A 1 90 ? 15.574 3.241 -13.274 1.00 95.06 90 VAL A O 1
ATOM 751 N N . ALA A 1 91 ? 13.543 3.636 -12.402 1.00 94.25 91 ALA A N 1
ATOM 752 C CA . ALA A 1 91 ? 13.893 3.206 -11.052 1.00 94.25 91 ALA A CA 1
ATOM 753 C C . ALA A 1 91 ? 14.299 1.724 -11.001 1.00 94.25 91 ALA A C 1
ATOM 755 O O . ALA A 1 91 ? 15.268 1.381 -10.325 1.00 94.25 91 ALA A O 1
ATOM 756 N N . GLN A 1 92 ? 1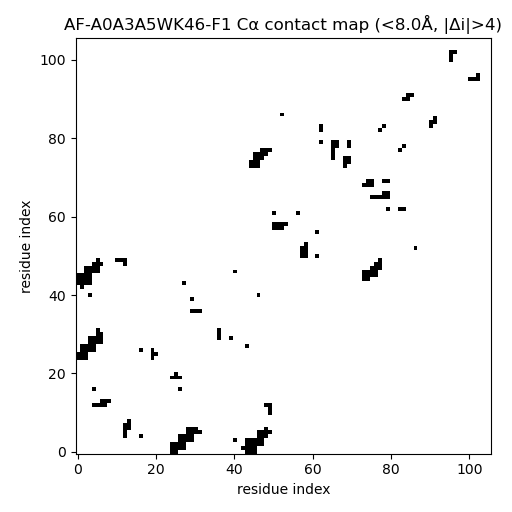3.607 0.847 -11.743 1.00 94.19 92 GLN A N 1
ATOM 757 C CA . GLN A 1 92 ? 13.985 -0.566 -11.881 1.00 94.19 92 GLN A CA 1
ATOM 758 C C . GLN A 1 92 ? 15.395 -0.706 -12.462 1.00 94.19 92 GLN A C 1
ATOM 760 O O . GLN A 1 92 ? 16.223 -1.400 -11.877 1.00 94.19 92 GLN A O 1
ATOM 765 N N . LYS A 1 93 ? 15.695 -0.016 -13.572 1.00 94.94 93 LYS A N 1
ATOM 766 C CA . LYS A 1 93 ? 17.031 -0.019 -14.182 1.00 94.94 93 LYS A CA 1
ATOM 767 C C . LYS A 1 93 ? 18.098 0.440 -13.190 1.00 94.94 93 LYS A C 1
ATOM 769 O O . LYS A 1 93 ? 19.076 -0.272 -12.994 1.00 94.94 93 LYS A O 1
ATOM 774 N N . TYR A 1 94 ? 17.903 1.588 -12.543 1.00 94.69 94 TYR A N 1
ATOM 775 C CA . TYR A 1 94 ? 18.892 2.133 -11.611 1.00 94.69 94 TYR A CA 1
ATOM 776 C C . TYR A 1 94 ? 19.109 1.250 -10.386 1.00 94.69 94 TYR A C 1
ATOM 778 O O . TYR A 1 94 ? 20.247 1.117 -9.946 1.00 94.69 94 TYR A O 1
ATOM 786 N N . LEU A 1 95 ? 18.063 0.604 -9.860 1.00 94.56 95 LEU A N 1
ATOM 787 C CA . LEU A 1 95 ? 18.225 -0.377 -8.789 1.00 94.56 95 LEU A CA 1
ATOM 788 C C . LEU A 1 95 ? 19.125 -1.532 -9.244 1.00 94.56 95 LEU A C 1
ATOM 790 O O . LEU A 1 95 ? 20.069 -1.879 -8.541 1.00 94.56 95 LEU A O 1
ATOM 794 N N . LEU A 1 96 ? 18.851 -2.102 -10.420 1.00 94.69 96 LEU A N 1
ATOM 795 C CA . LEU A 1 96 ? 19.614 -3.230 -10.954 1.00 94.69 96 LEU A CA 1
ATOM 796 C C . LEU A 1 96 ? 21.074 -2.854 -11.250 1.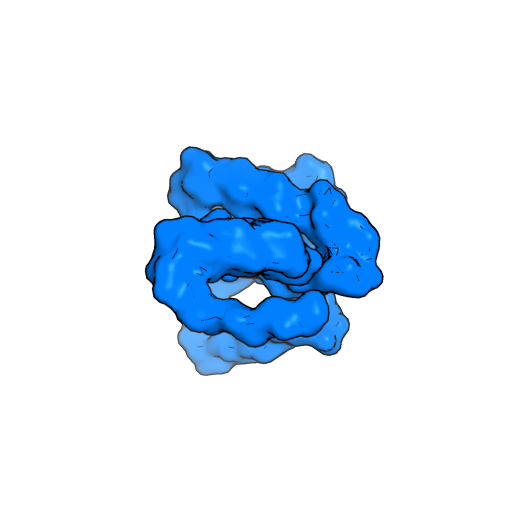00 94.69 96 LEU A C 1
ATOM 798 O O . LEU A 1 96 ? 21.972 -3.627 -10.922 1.00 94.69 96 LEU A O 1
ATOM 802 N N . GLU A 1 97 ? 21.321 -1.658 -11.793 1.00 95.06 97 GLU A N 1
ATOM 803 C CA . GLU A 1 97 ? 22.676 -1.119 -11.979 1.00 95.06 97 GLU A CA 1
ATOM 804 C C . GLU A 1 97 ? 23.391 -0.926 -10.635 1.00 95.06 97 GLU A C 1
ATOM 806 O O . GLU A 1 97 ? 24.531 -1.357 -10.480 1.00 95.06 97 GLU A O 1
ATOM 811 N N . ALA A 1 98 ? 22.713 -0.349 -9.638 1.00 95.88 98 ALA A N 1
ATOM 812 C CA . ALA A 1 98 ? 23.288 -0.096 -8.318 1.00 95.88 98 ALA A CA 1
ATOM 813 C C . ALA A 1 98 ? 23.683 -1.383 -7.573 1.00 95.88 98 ALA A C 1
ATOM 815 O O . ALA A 1 98 ? 24.625 -1.361 -6.780 1.00 95.88 98 ALA A O 1
ATOM 816 N N . VAL A 1 99 ? 22.994 -2.503 -7.827 1.00 96.00 99 VAL A N 1
ATOM 817 C CA . VAL A 1 99 ? 23.314 -3.815 -7.235 1.00 96.00 99 VAL A CA 1
ATOM 818 C C . VAL A 1 99 ? 24.120 -4.736 -8.163 1.00 96.00 99 VAL A C 1
ATOM 820 O O . VAL A 1 99 ? 24.297 -5.910 -7.846 1.00 96.00 99 VAL A O 1
ATOM 823 N N . ASN A 1 100 ? 24.641 -4.219 -9.283 1.00 95.88 100 ASN A N 1
ATOM 824 C CA . ASN A 1 100 ? 25.446 -4.957 -10.267 1.00 95.88 100 ASN A CA 1
ATOM 825 C C . ASN A 1 100 ? 24.761 -6.222 -10.824 1.00 95.88 100 ASN A C 1
ATOM 827 O O . ASN A 1 100 ? 25.414 -7.239 -11.073 1.00 95.88 100 ASN A O 1
ATOM 831 N N . VAL A 1 101 ? 23.442 -6.177 -11.023 1.00 96.56 101 VAL A N 1
ATOM 832 C CA . VAL A 1 101 ? 22.708 -7.275 -11.667 1.00 96.56 101 VAL A CA 1
ATOM 833 C C . VAL A 1 101 ? 22.947 -7.231 -13.183 1.00 96.56 101 VAL A C 1
ATOM 835 O O . VAL A 1 101 ? 22.867 -6.151 -13.769 1.00 96.56 101 VAL A O 1
ATOM 838 N N . PRO A 1 102 ? 23.209 -8.374 -13.852 1.00 93.56 102 PRO A N 1
ATOM 839 C CA . PRO A 1 102 ? 23.329 -8.416 -15.307 1.00 93.56 102 PRO A CA 1
ATOM 840 C C . PRO A 1 102 ? 22.062 -7.899 -16.001 1.00 93.56 102 PRO A C 1
ATOM 842 O O . PRO A 1 102 ? 20.963 -8.397 -15.755 1.00 93.56 102 PRO A O 1
ATOM 845 N N . LEU A 1 103 ? 22.224 -6.921 -16.893 1.00 89.19 103 LEU A N 1
ATOM 846 C CA . LEU A 1 103 ? 21.138 -6.332 -17.673 1.00 89.19 103 LEU A CA 1
ATOM 847 C C . LEU A 1 103 ? 21.253 -6.719 -19.144 1.00 89.19 103 LEU A C 1
ATOM 849 O O . LEU A 1 103 ? 22.335 -6.670 -19.728 1.00 89.19 103 LEU A O 1
ATOM 853 N N . VAL A 1 104 ? 20.115 -7.043 -19.760 1.00 85.88 104 VAL A N 1
ATOM 854 C CA . VAL A 1 104 ? 20.006 -7.064 -21.220 1.00 85.88 104 VAL A CA 1
ATOM 855 C C . VAL A 1 104 ? 19.825 -5.620 -21.667 1.00 85.88 104 VAL A C 1
ATOM 857 O O . VAL A 1 104 ? 18.778 -5.017 -21.433 1.00 85.88 104 VAL A O 1
ATOM 860 N N . LEU A 1 105 ? 20.871 -5.053 -22.260 1.00 76.88 105 LEU A N 1
ATOM 861 C CA . LEU A 1 105 ? 20.780 -3.773 -22.950 1.00 76.88 105 LEU A CA 1
ATOM 862 C C . LEU A 1 105 ? 20.146 -4.042 -24.322 1.00 76.88 105 LEU A C 1
ATOM 864 O O . LEU A 1 105 ? 20.675 -4.852 -25.085 1.00 76.88 105 LEU A O 1
ATOM 868 N N . PHE A 1 106 ? 18.997 -3.420 -24.582 1.00 59.31 106 PHE A N 1
ATOM 869 C CA . PHE A 1 106 ? 18.355 -3.387 -25.898 1.00 59.31 106 PHE A CA 1
ATOM 870 C C . PHE A 1 106 ? 18.774 -2.128 -26.651 1.00 59.31 106 PHE A C 1
ATOM 872 O O . PHE A 1 106 ? 18.905 -1.074 -25.984 1.00 59.31 106 PHE A O 1
#